Protein AF-A0A841GVH5-F1 (afdb_monomer_lite)

pLDDT: mean 88.21, std 13.38, range [45.78, 98.0]

Radius of gyration: 15.91 Å; chains: 1; bounding box: 39×21×38 Å

InterPro domains:
  IPR000160 GGDEF domain [PF00990] (7-68)
  IPR000160 GGDEF domain [PS50887] (36-72)
  IPR000160 GGDEF domain [TIGR00254] (3-68)
  IPR000160 GGDEF domain [cd01949] (8-67)
  IPR029787 Nucleotide cyclase [SSF55073] (11-67)
  IPR043128 Reverse transcriptase/Diguanylate cyclase domain [G3DSA:3.30.70.270] (1-71)
  IPR050469 Diguanylate cyclase Dgc-like, bacteria [PTHR45138] (2-66)

Sequence (72 aa):
MLSELSIRDPLTNLYNRREFNQKFPKDFSLSKRENMYLNFAIIDIDHFKKINDYYGHLVGDTYLKKFQKFSN

Foldseek 3Di:
DPCCPVAADPLARHGDPNNCVVVVVVVVVVCVVVVHDDDDDDDDDPPLVVCCVPVNVVRSSVVSNVVSVVVD

Organism: NCBI:txid90323

Secondary structure (DSSP, 8-state):
--SGGGTB-TTT-SBPHHHHHHHHHHHHHHHHHTT----------TTHHHHHHHH-HHHHHHHHHHHHHHT-

Structure (mmCIF, N/CA/C/O backbone):
data_AF-A0A841GVH5-F1
#
_entry.id   AF-A0A841GVH5-F1
#
loop_
_atom_site.group_PDB
_atom_site.id
_atom_site.type_symbol
_atom_site.label_atom_id
_atom_site.label_alt_id
_atom_site.label_comp_id
_atom_site.label_asym_id
_atom_site.label_entity_id
_atom_site.label_seq_id
_atom_site.pdbx_PDB_ins_code
_atom_site.Cartn_x
_atom_site.Cartn_y
_atom_site.Cartn_z
_atom_site.occupancy
_atom_site.B_iso_or_equiv
_atom_site.auth_seq_id
_atom_site.auth_comp_id
_atom_site.auth_asym_id
_atom_site.auth_atom_id
_atom_site.pdbx_PDB_model_num
ATOM 1 N N . MET A 1 1 ? 20.915 2.101 10.067 1.00 45.78 1 MET A N 1
ATOM 2 C CA . MET A 1 1 ? 19.706 1.981 10.912 1.00 45.78 1 MET A CA 1
ATOM 3 C C . MET A 1 1 ? 18.711 3.127 10.646 1.00 45.78 1 MET A C 1
ATOM 5 O O . MET A 1 1 ? 18.249 3.780 11.565 1.00 45.78 1 MET A O 1
ATOM 9 N N . LEU A 1 2 ? 18.386 3.365 9.366 1.00 50.12 2 LEU A N 1
ATOM 10 C CA . LEU A 1 2 ? 17.363 4.319 8.877 1.00 50.12 2 LEU A CA 1
ATOM 11 C C . LEU A 1 2 ? 16.657 3.783 7.607 1.00 50.12 2 LEU A C 1
ATOM 13 O O . LEU A 1 2 ? 15.819 4.452 7.016 1.00 50.12 2 LEU A O 1
ATOM 17 N N . SER A 1 3 ? 17.014 2.570 7.169 1.00 53.41 3 SER A N 1
ATOM 18 C CA . SER A 1 3 ? 16.583 1.966 5.905 1.00 53.41 3 SER A CA 1
ATOM 19 C C . SER A 1 3 ? 15.364 1.054 6.049 1.00 53.41 3 SER A C 1
ATOM 21 O O . SER A 1 3 ? 14.637 0.872 5.080 1.00 53.41 3 SER A O 1
ATOM 23 N N . GLU A 1 4 ? 15.088 0.505 7.234 1.00 48.31 4 GLU A N 1
ATOM 24 C CA . GLU A 1 4 ? 13.957 -0.420 7.418 1.00 48.31 4 GLU A CA 1
ATOM 25 C C . GLU A 1 4 ? 12.602 0.303 7.422 1.00 48.31 4 GLU A C 1
ATOM 27 O O . GLU A 1 4 ? 11.655 -0.180 6.806 1.00 48.31 4 GLU A O 1
ATOM 32 N N . LEU A 1 5 ? 12.542 1.534 7.952 1.00 52.47 5 LEU A N 1
ATOM 33 C CA . LEU A 1 5 ? 11.388 2.436 7.791 1.00 52.47 5 LEU A CA 1
ATOM 34 C C . LEU A 1 5 ? 11.205 2.936 6.342 1.00 52.47 5 LEU A C 1
ATOM 36 O O . LEU A 1 5 ? 10.206 3.580 6.034 1.00 52.47 5 LEU A O 1
ATOM 40 N N . SER A 1 6 ? 12.156 2.665 5.439 1.00 72.25 6 SER A N 1
ATOM 41 C CA . SER A 1 6 ? 12.109 3.158 4.057 1.00 72.25 6 SER A CA 1
ATOM 42 C C . SER A 1 6 ? 11.407 2.206 3.085 1.00 72.25 6 SER A C 1
ATOM 44 O O . SER A 1 6 ? 11.029 2.656 2.002 1.00 72.25 6 SER A O 1
ATOM 46 N N . ILE A 1 7 ? 11.236 0.923 3.424 1.00 88.56 7 ILE A N 1
ATOM 47 C CA . ILE A 1 7 ? 10.811 -0.113 2.460 1.00 88.56 7 ILE A CA 1
ATOM 48 C C . ILE A 1 7 ? 9.392 -0.622 2.732 1.00 88.56 7 ILE A C 1
ATOM 50 O O . ILE A 1 7 ? 8.646 -0.898 1.790 1.00 88.56 7 ILE A O 1
ATOM 54 N N . ARG A 1 8 ? 9.002 -0.748 4.004 1.00 91.00 8 ARG A N 1
ATOM 55 C CA . ARG A 1 8 ? 7.698 -1.299 4.395 1.00 91.00 8 ARG A CA 1
ATOM 56 C C . ARG A 1 8 ? 6.768 -0.231 4.961 1.00 91.00 8 ARG A C 1
ATOM 58 O O . ARG A 1 8 ? 7.217 0.765 5.520 1.00 91.00 8 ARG A O 1
ATOM 65 N N . ASP A 1 9 ? 5.472 -0.433 4.767 1.00 91.31 9 ASP A N 1
ATOM 66 C CA . ASP A 1 9 ? 4.406 0.338 5.397 1.00 91.31 9 ASP A CA 1
ATOM 67 C C . ASP A 1 9 ? 4.272 -0.084 6.875 1.00 91.31 9 ASP A C 1
ATOM 69 O O . ASP A 1 9 ? 4.166 -1.280 7.147 1.00 91.31 9 ASP A O 1
ATOM 73 N N . PRO A 1 10 ? 4.286 0.845 7.847 1.00 89.25 10 PRO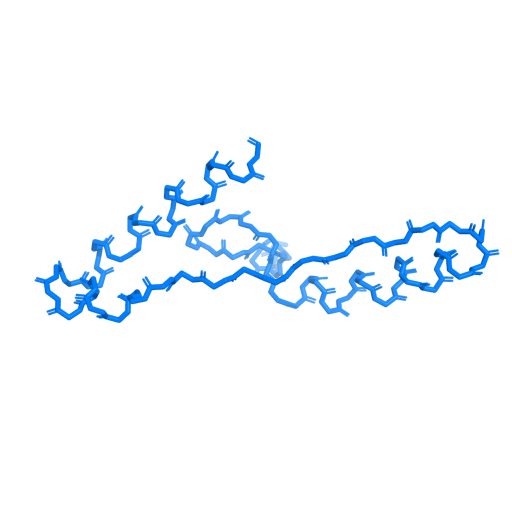 A N 1
ATOM 74 C CA . PRO A 1 10 ? 4.296 0.495 9.269 1.00 89.25 10 PRO A CA 1
ATOM 75 C C . PRO A 1 10 ? 2.970 -0.089 9.773 1.00 89.25 10 PRO A C 1
ATOM 77 O O . PRO A 1 10 ? 2.954 -0.763 10.803 1.00 89.25 10 PRO A O 1
ATOM 80 N N . LEU A 1 11 ? 1.856 0.160 9.077 1.00 91.31 11 LEU A N 1
ATOM 81 C CA . LEU A 1 11 ? 0.546 -0.330 9.493 1.00 91.31 11 LEU A CA 1
ATOM 82 C C . LEU A 1 11 ? 0.337 -1.791 9.082 1.00 91.31 11 LEU A C 1
ATOM 84 O O . LEU A 1 11 ? -0.145 -2.592 9.883 1.00 91.31 11 LEU A O 1
ATOM 88 N N . THR A 1 12 ? 0.699 -2.126 7.845 1.00 91.25 12 THR A N 1
ATOM 89 C CA . THR A 1 12 ? 0.421 -3.424 7.212 1.00 91.25 12 THR A CA 1
ATOM 90 C C . THR A 1 12 ? 1.658 -4.306 7.055 1.00 91.25 12 THR A C 1
ATOM 92 O O . THR A 1 12 ? 1.525 -5.498 6.813 1.00 91.25 12 THR A O 1
ATOM 95 N N . ASN A 1 13 ? 2.868 -3.756 7.189 1.00 88.62 13 ASN A N 1
ATOM 96 C CA . ASN A 1 13 ? 4.141 -4.420 6.891 1.00 88.62 13 ASN A CA 1
ATOM 97 C C . ASN A 1 13 ? 4.308 -4.844 5.411 1.00 88.62 13 ASN A C 1
ATOM 99 O O . ASN A 1 13 ? 5.256 -5.559 5.072 1.00 88.62 13 ASN A O 1
ATOM 103 N N . LEU A 1 14 ? 3.427 -4.399 4.504 1.00 90.25 14 LEU A N 1
ATOM 104 C CA . LEU A 1 14 ? 3.588 -4.565 3.054 1.00 90.25 14 LEU A CA 1
ATOM 105 C C . LEU A 1 14 ? 4.695 -3.653 2.516 1.00 90.25 14 LEU A C 1
ATOM 107 O O . LEU A 1 14 ? 5.108 -2.709 3.186 1.00 90.25 14 LEU A O 1
ATOM 111 N N . TYR A 1 15 ? 5.181 -3.910 1.298 1.00 91.88 15 TYR A N 1
ATOM 112 C CA . TYR A 1 15 ? 6.042 -2.941 0.621 1.00 91.88 15 TYR A CA 1
ATOM 113 C C . TYR A 1 15 ? 5.290 -1.629 0.427 1.00 91.88 15 TYR A C 1
ATOM 115 O O . TYR A 1 15 ? 4.155 -1.612 -0.049 1.00 91.88 15 TYR A O 1
ATOM 123 N N . ASN A 1 16 ? 5.924 -0.527 0.809 1.00 92.44 16 ASN A N 1
ATOM 124 C CA . ASN A 1 16 ? 5.312 0.779 0.657 1.00 92.44 16 ASN A CA 1
ATOM 125 C C . ASN A 1 16 ? 5.348 1.230 -0.814 1.00 92.44 16 ASN A C 1
ATOM 127 O O . ASN A 1 16 ? 6.034 0.666 -1.674 1.00 92.44 16 ASN A O 1
ATOM 131 N N . ARG A 1 17 ? 4.627 2.315 -1.105 1.00 91.88 17 ARG A N 1
ATOM 132 C CA . ARG A 1 17 ? 4.553 2.879 -2.458 1.00 91.88 17 ARG A CA 1
ATOM 133 C C . ARG A 1 17 ? 5.920 3.289 -3.018 1.00 91.88 17 ARG A C 1
ATOM 135 O O . ARG A 1 17 ? 6.133 3.209 -4.226 1.00 91.88 17 ARG A O 1
ATOM 142 N N . ARG A 1 18 ? 6.849 3.728 -2.161 1.00 91.81 18 ARG A N 1
ATOM 143 C CA . ARG A 1 18 ? 8.207 4.102 -2.579 1.00 91.81 18 ARG A CA 1
ATOM 144 C C . ARG A 1 18 ? 8.953 2.886 -3.119 1.00 91.81 18 ARG A C 1
ATOM 146 O O . ARG A 1 18 ? 9.550 2.988 -4.186 1.00 91.81 18 ARG A O 1
ATOM 153 N N . GLU A 1 19 ? 8.886 1.761 -2.420 1.00 93.06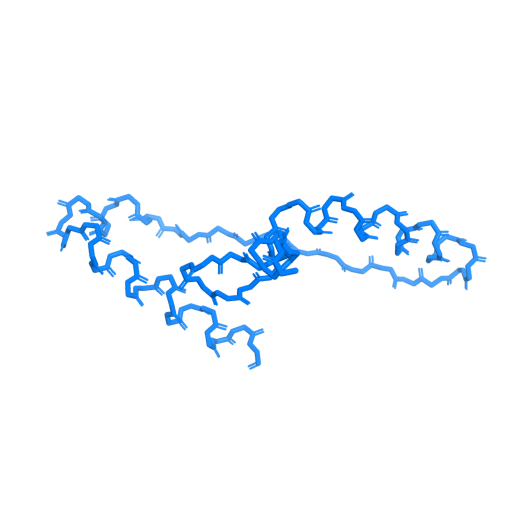 19 GLU A N 1
ATOM 154 C CA . GLU A 1 19 ? 9.514 0.515 -2.853 1.00 93.06 19 GLU A CA 1
ATOM 155 C C . GLU A 1 19 ? 8.902 0.004 -4.165 1.00 93.06 19 GLU A C 1
ATOM 157 O O . GLU A 1 19 ? 9.641 -0.341 -5.088 1.00 93.06 19 GLU A O 1
ATOM 162 N N . PHE A 1 20 ? 7.569 0.036 -4.302 1.00 93.06 20 PHE A N 1
ATOM 163 C CA . PHE A 1 20 ? 6.899 -0.312 -5.563 1.00 93.06 20 PHE A CA 1
ATOM 164 C C . PHE A 1 20 ? 7.424 0.529 -6.737 1.00 93.06 20 PHE A C 1
ATOM 166 O O . PHE A 1 20 ? 7.847 -0.021 -7.754 1.00 93.06 20 PHE A O 1
ATOM 173 N N . ASN A 1 21 ? 7.482 1.855 -6.570 1.00 93.06 21 ASN A N 1
ATOM 174 C CA . ASN A 1 21 ? 7.969 2.773 -7.603 1.00 93.06 21 ASN A CA 1
ATOM 175 C C . ASN A 1 21 ? 9.447 2.542 -7.969 1.00 93.06 21 ASN A C 1
ATOM 177 O O . ASN A 1 21 ? 9.868 2.910 -9.063 1.00 93.06 21 ASN A O 1
ATOM 181 N N . GLN A 1 22 ? 10.242 1.956 -7.071 1.00 92.38 22 GLN A N 1
ATOM 182 C CA . GLN A 1 22 ? 11.645 1.627 -7.330 1.00 92.38 22 GLN A CA 1
ATOM 183 C C . GLN A 1 22 ? 11.829 0.257 -7.998 1.00 92.38 22 GLN A C 1
ATOM 185 O O . GLN A 1 22 ? 12.755 0.101 -8.801 1.00 92.38 22 GLN A O 1
ATOM 190 N N . LYS A 1 23 ? 10.990 -0.731 -7.666 1.00 92.69 23 LYS A N 1
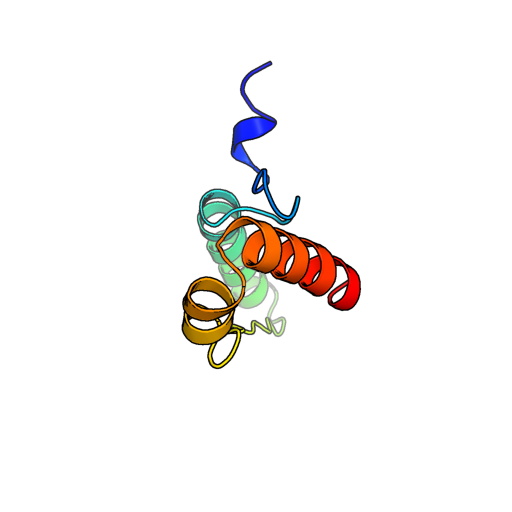ATOM 191 C CA . LYS A 1 23 ? 11.077 -2.103 -8.195 1.00 92.69 23 LYS A CA 1
ATOM 192 C C . LYS A 1 23 ? 10.363 -2.283 -9.527 1.00 92.69 23 LYS A C 1
ATOM 194 O O . LYS A 1 23 ? 10.977 -2.771 -10.471 1.00 92.69 23 LYS A O 1
ATOM 199 N N . PHE A 1 24 ? 9.120 -1.818 -9.640 1.00 95.44 24 PHE A N 1
ATOM 200 C CA . PHE A 1 24 ? 8.279 -2.092 -10.805 1.00 95.44 24 PHE A CA 1
ATOM 201 C C . PHE A 1 24 ? 8.914 -1.676 -12.148 1.00 95.44 24 PHE A C 1
ATOM 203 O O . PHE A 1 24 ? 8.888 -2.481 -13.077 1.00 95.44 24 PHE A O 1
ATOM 210 N N . PRO A 1 25 ? 9.570 -0.501 -12.290 1.00 96.00 25 PRO A N 1
ATOM 211 C CA . PRO A 1 25 ? 10.236 -0.146 -13.547 1.00 96.00 25 PRO A CA 1
ATOM 212 C C . PRO A 1 25 ? 11.377 -1.096 -13.934 1.00 96.00 25 PRO A C 1
ATOM 214 O O . PRO A 1 25 ? 11.619 -1.320 -15.123 1.00 96.00 25 PRO A O 1
ATOM 217 N N . LYS A 1 26 ? 12.080 -1.663 -12.942 1.00 95.94 26 LYS A N 1
ATOM 218 C CA . LYS A 1 26 ? 13.153 -2.641 -13.168 1.00 95.94 26 LYS A CA 1
ATOM 219 C C . LYS A 1 26 ? 12.564 -3.962 -13.649 1.00 95.94 26 LYS A C 1
ATOM 221 O O . LYS A 1 26 ? 13.020 -4.477 -14.666 1.00 95.94 26 LYS A O 1
ATOM 226 N N . ASP A 1 27 ? 11.522 -4.441 -12.975 1.00 95.44 27 ASP A N 1
ATOM 227 C CA . ASP A 1 27 ? 10.841 -5.693 -13.317 1.00 95.44 27 ASP A CA 1
ATOM 228 C C . ASP A 1 27 ? 10.173 -5.607 -14.698 1.00 95.44 27 ASP A C 1
ATOM 230 O O . ASP A 1 27 ? 10.280 -6.532 -15.498 1.00 95.44 27 ASP A O 1
ATOM 234 N N . PHE A 1 28 ? 9.573 -4.460 -15.033 1.00 97.00 28 PHE A N 1
ATOM 235 C CA . PHE A 1 28 ? 9.008 -4.189 -16.358 1.00 97.00 28 PHE A CA 1
ATOM 236 C C . PHE A 1 28 ? 10.073 -4.136 -17.462 1.00 97.00 28 PHE A C 1
ATOM 238 O O . PHE A 1 28 ? 9.887 -4.670 -18.555 1.00 97.00 28 PHE A O 1
ATOM 245 N N . SER A 1 29 ? 11.216 -3.501 -17.192 1.00 97.44 29 SER A N 1
ATOM 246 C CA . SER A 1 29 ? 12.321 -3.454 -18.159 1.00 97.44 29 SER A CA 1
ATOM 247 C C . SER A 1 29 ? 12.920 -4.842 -18.391 1.00 97.44 29 SER A C 1
ATOM 249 O O . SER A 1 29 ? 13.259 -5.193 -19.522 1.00 97.44 29 SER A O 1
ATOM 251 N N . LEU A 1 30 ? 13.029 -5.636 -17.323 1.00 97.06 30 LEU A N 1
ATOM 252 C CA . LEU A 1 30 ? 13.485 -7.019 -17.373 1.00 97.06 30 LEU A CA 1
ATOM 253 C C . LEU A 1 30 ? 12.513 -7.892 -18.170 1.0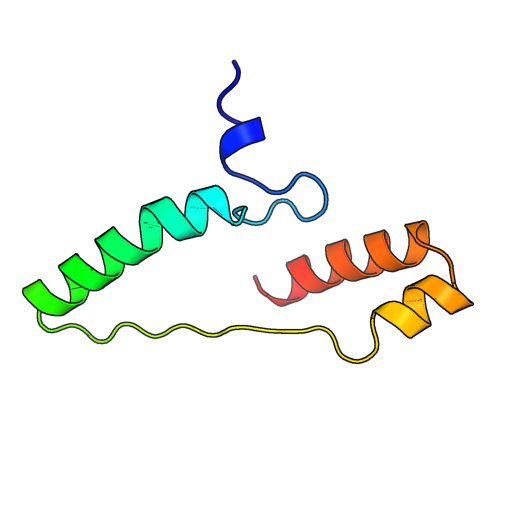0 97.06 30 LEU A C 1
ATOM 255 O O . LEU A 1 30 ? 12.950 -8.573 -19.092 1.00 97.06 30 LEU A O 1
ATOM 259 N N . SER A 1 31 ? 11.210 -7.833 -17.879 1.00 97.44 31 SER A N 1
ATOM 260 C CA . SER A 1 31 ? 10.214 -8.650 -18.578 1.00 97.44 31 SER A CA 1
ATOM 261 C C . SER A 1 31 ? 10.196 -8.365 -20.080 1.00 97.44 31 SER A C 1
ATOM 263 O O . SER A 1 31 ? 10.149 -9.297 -20.882 1.00 97.44 31 SER A O 1
ATOM 265 N N . LYS A 1 32 ? 10.351 -7.093 -20.474 1.00 96.81 32 LYS A N 1
ATOM 266 C CA . LYS A 1 32 ? 10.487 -6.697 -21.880 1.00 96.81 32 LYS A CA 1
ATOM 267 C C . LYS A 1 32 ? 11.745 -7.273 -22.536 1.00 96.81 32 LYS A C 1
ATOM 269 O O . LYS A 1 32 ? 11.686 -7.667 -23.697 1.00 96.81 32 LYS A O 1
ATOM 274 N N . ARG A 1 33 ? 12.877 -7.300 -21.825 1.00 97.88 33 ARG A N 1
ATOM 275 C CA . ARG A 1 33 ? 14.151 -7.811 -22.356 1.00 97.88 33 ARG A CA 1
ATOM 276 C C . ARG A 1 33 ? 14.153 -9.332 -22.495 1.00 97.88 33 ARG A C 1
ATOM 278 O O . ARG A 1 33 ? 14.635 -9.839 -23.499 1.00 97.88 33 ARG A O 1
ATOM 285 N N . GLU A 1 34 ? 13.601 -10.034 -21.512 1.00 98.00 34 GLU A N 1
ATOM 286 C CA . GLU A 1 34 ? 13.574 -11.503 -21.462 1.00 98.00 34 GLU A CA 1
ATOM 287 C C . GLU A 1 34 ? 12.328 -12.100 -22.147 1.00 98.00 34 GLU A C 1
ATOM 289 O O . GLU A 1 34 ? 12.111 -13.307 -22.102 1.00 98.00 34 GLU A O 1
ATOM 294 N N . ASN A 1 35 ? 11.491 -11.261 -22.771 1.00 96.38 35 ASN A N 1
ATOM 295 C CA . ASN A 1 35 ? 10.223 -11.639 -23.401 1.00 96.38 35 ASN A CA 1
ATOM 296 C C . ASN A 1 35 ? 9.293 -12.443 -22.466 1.00 96.38 35 ASN A C 1
ATOM 298 O O . ASN A 1 35 ? 8.675 -13.433 -22.860 1.00 96.38 35 ASN A O 1
ATOM 302 N N . MET A 1 36 ? 9.215 -12.014 -21.204 1.00 97.19 36 MET A N 1
ATOM 303 C CA . MET A 1 36 ? 8.382 -12.619 -20.167 1.00 97.19 36 MET A CA 1
ATOM 304 C C . MET A 1 36 ? 7.098 -11.820 -19.948 1.00 97.19 36 MET A C 1
ATOM 306 O O . MET A 1 36 ? 7.074 -10.593 -20.056 1.00 97.19 36 MET A O 1
ATOM 310 N N . TYR A 1 37 ? 6.032 -12.511 -19.547 1.00 95.50 37 TYR A N 1
ATOM 311 C CA . TYR A 1 37 ? 4.812 -11.855 -19.087 1.00 95.50 37 TYR A CA 1
ATOM 312 C C . TYR A 1 37 ? 5.005 -11.274 -17.683 1.00 95.50 37 TYR A C 1
ATOM 314 O O . TYR A 1 37 ? 5.440 -11.971 -16.766 1.00 95.50 37 TYR A O 1
ATOM 322 N N . LEU A 1 38 ? 4.633 -10.005 -17.510 1.00 95.81 38 LEU A N 1
ATOM 323 C CA . LEU A 1 38 ? 4.522 -9.353 -16.207 1.00 95.81 38 LEU A CA 1
ATOM 324 C C . LEU A 1 38 ? 3.051 -9.031 -15.944 1.00 95.81 38 LEU A C 1
ATOM 326 O O . LEU A 1 38 ? 2.436 -8.290 -16.708 1.00 95.81 38 LEU A O 1
ATOM 330 N N . ASN A 1 39 ? 2.509 -9.560 -14.850 1.00 93.88 39 ASN A N 1
ATOM 331 C CA . ASN A 1 39 ? 1.147 -9.280 -14.403 1.00 93.88 39 ASN A CA 1
ATOM 332 C C . ASN A 1 39 ? 1.184 -8.331 -13.202 1.00 93.88 39 ASN A C 1
ATOM 334 O O . ASN A 1 39 ? 2.034 -8.480 -12.324 1.00 93.88 39 ASN A O 1
ATOM 338 N N . PHE A 1 40 ? 0.250 -7.385 -13.138 1.00 92.50 40 PHE A N 1
ATOM 339 C CA . PHE A 1 40 ? 0.051 -6.542 -11.961 1.00 92.50 40 PHE A CA 1
ATOM 340 C C . PHE A 1 40 ? -1.442 -6.328 -11.713 1.00 92.50 40 PHE A C 1
ATOM 342 O O . PHE A 1 40 ? -2.245 -6.364 -12.644 1.00 92.50 40 PHE A O 1
ATOM 349 N N . ALA A 1 41 ? -1.799 -6.086 -10.454 1.00 92.56 41 ALA A N 1
ATOM 350 C CA . ALA A 1 41 ? -3.154 -5.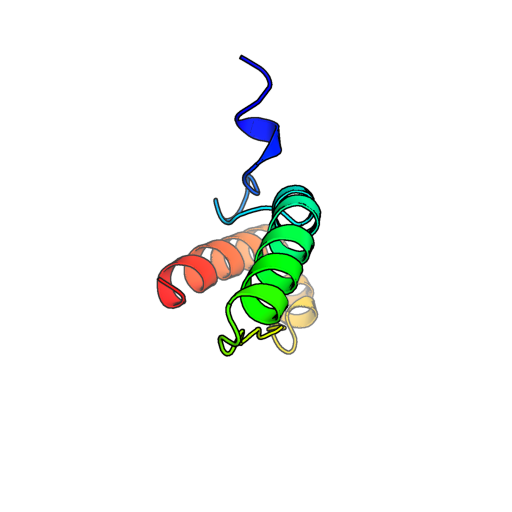750 -10.045 1.00 92.56 41 ALA A CA 1
ATOM 351 C C . ALA A 1 41 ? -3.123 -4.569 -9.073 1.00 92.56 41 ALA A C 1
ATOM 353 O O . ALA A 1 41 ? -2.190 -4.424 -8.281 1.00 92.56 41 ALA A O 1
ATOM 354 N N . ILE A 1 42 ? -4.158 -3.738 -9.139 1.00 91.75 42 ILE A N 1
ATOM 355 C CA . ILE A 1 42 ? -4.438 -2.698 -8.151 1.00 91.75 42 ILE A CA 1
ATOM 356 C C . ILE A 1 42 ? -5.732 -3.106 -7.463 1.00 91.75 42 ILE A C 1
ATOM 358 O O . ILE A 1 42 ? -6.701 -3.458 -8.132 1.00 91.75 42 ILE A O 1
ATOM 362 N N . ILE A 1 43 ? -5.720 -3.084 -6.135 1.00 90.56 43 ILE A N 1
ATOM 363 C CA . ILE A 1 43 ? -6.854 -3.486 -5.310 1.00 90.56 43 ILE A CA 1
ATOM 364 C C . ILE A 1 43 ? -7.256 -2.286 -4.461 1.00 90.56 43 ILE A C 1
ATOM 366 O O . ILE A 1 43 ? -6.391 -1.625 -3.885 1.00 90.56 43 ILE A O 1
ATOM 370 N N . ASP A 1 44 ? -8.556 -2.028 -4.390 1.00 90.12 44 ASP A N 1
ATOM 371 C CA . ASP A 1 44 ? -9.157 -1.027 -3.515 1.00 90.12 44 ASP A CA 1
ATOM 372 C C . ASP A 1 44 ? -10.133 -1.710 -2.548 1.00 90.12 44 ASP A C 1
ATOM 374 O O . ASP A 1 44 ? -10.716 -2.745 -2.877 1.00 90.12 44 ASP A O 1
ATOM 378 N N . ILE A 1 45 ? -10.276 -1.163 -1.338 1.00 90.38 45 ILE A N 1
ATOM 379 C CA . ILE A 1 45 ? -11.230 -1.680 -0.349 1.00 90.38 45 ILE A CA 1
ATOM 380 C C . ILE A 1 45 ? -12.519 -0.874 -0.470 1.00 90.38 45 ILE A C 1
ATOM 382 O O . ILE A 1 45 ? -12.607 0.267 -0.002 1.00 90.38 45 ILE A O 1
ATOM 386 N N . ASP A 1 46 ? -13.541 -1.508 -1.037 1.00 91.38 46 ASP A N 1
ATOM 387 C CA . ASP A 1 46 ? -14.850 -0.894 -1.211 1.00 91.38 46 ASP A CA 1
ATOM 388 C C . ASP A 1 46 ? -15.409 -0.362 0.113 1.00 91.38 46 ASP A C 1
ATOM 390 O O . ASP A 1 46 ? -15.393 -1.019 1.157 1.00 91.38 46 ASP A O 1
ATOM 394 N N . HIS A 1 47 ? -15.939 0.861 0.065 1.00 92.44 47 HIS A N 1
ATOM 395 C CA . HIS A 1 47 ? -16.586 1.520 1.202 1.00 92.44 47 HIS A CA 1
ATOM 396 C C . HIS A 1 47 ? -15.721 1.664 2.469 1.00 92.44 47 HIS A C 1
ATOM 398 O O . HIS A 1 47 ? -16.274 1.899 3.547 1.00 92.44 47 HIS A O 1
ATOM 404 N N . PHE A 1 48 ? -14.387 1.625 2.370 1.00 94.12 48 PHE A N 1
ATOM 405 C CA . PHE A 1 48 ? -13.500 1.742 3.535 1.00 94.12 48 PHE A CA 1
ATOM 406 C C . PHE A 1 48 ? -13.760 3.003 4.381 1.00 94.12 48 PHE A C 1
ATOM 408 O O . PHE A 1 48 ? -13.716 2.964 5.612 1.00 94.12 48 PHE A O 1
ATOM 415 N N . LYS A 1 49 ? -14.146 4.116 3.742 1.00 93.88 49 LYS A N 1
ATOM 416 C CA . LYS A 1 49 ? -14.557 5.335 4.450 1.00 93.88 49 LYS A CA 1
ATOM 417 C C . LYS A 1 49 ? -15.744 5.103 5.398 1.00 93.88 49 LYS A C 1
ATOM 419 O O . LYS A 1 49 ? -15.708 5.601 6.514 1.00 93.88 49 LYS A O 1
ATOM 424 N N . LYS A 1 50 ? -16.752 4.314 5.004 1.00 95.19 50 LYS A N 1
ATOM 425 C CA . LYS A 1 50 ? -17.909 4.008 5.868 1.00 95.19 50 LYS A CA 1
ATOM 426 C C . LYS A 1 50 ? -17.493 3.223 7.112 1.00 95.19 50 LYS A C 1
ATOM 428 O O . LYS A 1 50 ? -18.054 3.444 8.178 1.00 95.19 50 LYS A O 1
ATOM 433 N N . ILE A 1 51 ? -16.499 2.339 6.986 1.00 93.44 51 ILE A N 1
ATOM 434 C CA . ILE A 1 51 ? -15.937 1.601 8.126 1.00 93.44 51 ILE A CA 1
ATOM 435 C C . ILE A 1 51 ? -15.294 2.583 9.108 1.00 93.44 51 ILE A C 1
ATOM 437 O O . ILE A 1 51 ? -15.594 2.530 10.298 1.00 93.44 51 ILE A O 1
ATOM 441 N N . ASN A 1 52 ? -14.468 3.508 8.612 1.00 95.56 52 ASN A N 1
ATOM 442 C CA . ASN A 1 52 ? -13.853 4.539 9.450 1.00 95.56 52 ASN A CA 1
ATOM 443 C C . ASN A 1 52 ? -14.894 5.450 10.106 1.00 95.56 52 ASN A C 1
ATOM 445 O O . ASN A 1 52 ? -14.787 5.731 11.296 1.00 95.56 52 ASN A O 1
ATOM 449 N N . ASP A 1 53 ? -15.898 5.884 9.346 1.00 96.50 53 ASP A N 1
ATOM 450 C CA . ASP A 1 53 ? -16.914 6.817 9.828 1.00 96.50 53 ASP A CA 1
ATOM 451 C C . ASP A 1 53 ? -17.831 6.161 10.891 1.00 96.50 53 ASP A C 1
ATOM 453 O O . ASP A 1 53 ? -18.258 6.840 11.820 1.00 96.50 53 ASP A O 1
ATOM 457 N N . TYR A 1 54 ? -18.113 4.851 10.797 1.00 96.38 54 TYR A N 1
ATOM 458 C CA . TYR A 1 54 ? -19.001 4.140 11.735 1.00 96.38 54 TYR A CA 1
ATOM 459 C C . TYR A 1 54 ? -18.269 3.523 12.939 1.00 96.38 54 TYR A C 1
ATOM 461 O O . TYR A 1 54 ? -18.787 3.545 14.054 1.00 96.38 5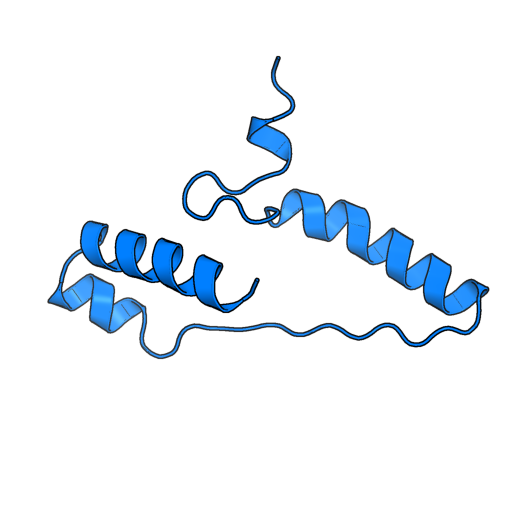4 TYR A O 1
ATOM 469 N N . TYR A 1 55 ? -17.076 2.958 12.732 1.00 95.06 55 TYR A N 1
ATOM 470 C CA . TYR A 1 55 ? -16.338 2.212 13.763 1.00 95.06 55 TYR A CA 1
ATOM 471 C C . TYR A 1 55 ? -15.081 2.933 14.274 1.00 95.06 55 TYR A C 1
ATOM 473 O O . TYR A 1 55 ? -14.443 2.468 15.219 1.00 95.06 55 TYR A O 1
ATOM 481 N N . GLY A 1 56 ? -14.716 4.064 13.669 1.00 95.38 56 GLY A N 1
ATOM 482 C CA . GLY A 1 56 ? -13.507 4.812 13.988 1.00 95.38 56 GLY A CA 1
ATOM 483 C C . GLY A 1 56 ? -12.245 4.264 13.312 1.00 95.38 56 GLY A C 1
ATOM 484 O O . GLY A 1 56 ? -12.154 3.103 12.907 1.00 95.38 56 GLY A O 1
ATOM 485 N N . HIS A 1 57 ? -11.225 5.120 13.223 1.00 94.94 57 HIS A N 1
ATOM 486 C CA . HIS A 1 57 ? -9.981 4.831 12.500 1.00 94.94 57 HIS A CA 1
ATOM 487 C C . HIS A 1 57 ? -9.204 3.620 13.036 1.00 94.94 57 HIS A C 1
ATOM 489 O O . HIS A 1 57 ? -8.655 2.859 12.249 1.00 94.94 57 HIS A O 1
ATOM 495 N N . LEU A 1 58 ? -9.212 3.371 14.352 1.00 95.44 58 LEU A N 1
ATOM 496 C CA . LEU A 1 58 ? -8.533 2.207 14.945 1.00 95.44 58 LEU A CA 1
ATOM 497 C C . LEU A 1 58 ? -9.101 0.868 14.437 1.00 95.44 58 LEU A C 1
ATOM 499 O O . LEU A 1 58 ? -8.376 -0.124 14.294 1.00 95.44 58 LEU A O 1
ATOM 503 N N . VAL A 1 59 ? -10.405 0.828 14.149 1.00 94.19 59 VAL A N 1
ATOM 504 C CA . VAL A 1 59 ? -11.049 -0.354 13.565 1.00 94.19 59 VAL A CA 1
ATOM 505 C C . VAL A 1 59 ? -10.693 -0.478 12.086 1.00 94.19 59 VAL A C 1
ATOM 507 O O . VAL A 1 59 ? -10.376 -1.582 11.640 1.00 94.19 59 VAL A O 1
ATOM 510 N N . GLY A 1 60 ? -10.647 0.637 11.352 1.00 94.75 60 GLY A N 1
ATOM 511 C CA . GLY A 1 60 ? -10.127 0.675 9.982 1.00 94.75 60 GLY A CA 1
ATOM 512 C C . GLY A 1 60 ? -8.702 0.126 9.879 1.00 94.75 60 GLY A C 1
ATOM 513 O O . GLY A 1 60 ? -8.439 -0.763 9.068 1.00 94.75 60 GLY A O 1
ATOM 514 N N . ASP A 1 61 ? -7.812 0.553 10.774 1.00 95.19 61 ASP A N 1
ATOM 515 C CA . ASP A 1 61 ? -6.432 0.062 10.881 1.00 95.19 61 ASP A CA 1
ATOM 516 C C . ASP A 1 61 ? -6.369 -1.451 11.126 1.00 95.19 61 ASP A C 1
ATOM 518 O O . ASP A 1 61 ? -5.549 -2.168 10.543 1.00 95.19 61 ASP A O 1
ATOM 522 N N . THR A 1 62 ? -7.260 -1.967 11.976 1.00 93.56 62 THR A N 1
ATOM 523 C CA . THR A 1 62 ? -7.375 -3.409 12.237 1.00 93.56 62 THR A CA 1
ATOM 524 C C . THR A 1 62 ? -7.836 -4.166 10.990 1.00 93.56 62 THR A C 1
ATOM 526 O O . THR A 1 62 ? -7.367 -5.278 10.733 1.00 93.56 62 THR A O 1
ATOM 529 N N . TYR A 1 63 ? -8.728 -3.571 10.198 1.00 91.69 63 TYR A N 1
ATOM 530 C CA . TYR A 1 63 ? -9.196 -4.137 8.935 1.00 91.69 63 TYR A CA 1
ATOM 531 C C . TYR A 1 63 ? -8.062 -4.213 7.905 1.00 91.69 63 TYR A C 1
ATOM 533 O O . TYR A 1 63 ? -7.836 -5.275 7.327 1.00 91.69 63 TYR A O 1
ATOM 541 N N . LEU A 1 64 ? -7.280 -3.137 7.760 1.00 92.19 64 LEU A N 1
ATOM 542 C CA . LEU A 1 64 ? -6.107 -3.086 6.877 1.00 92.19 64 LEU A CA 1
ATOM 543 C C . LEU A 1 64 ? -5.054 -4.141 7.253 1.00 92.19 64 LEU A C 1
ATOM 545 O O . LEU A 1 64 ? -4.553 -4.862 6.388 1.00 92.19 64 LEU A O 1
ATOM 549 N N . LYS A 1 65 ? -4.778 -4.311 8.553 1.00 91.31 65 LYS A N 1
ATOM 550 C CA . LYS A 1 65 ? -3.881 -5.367 9.062 1.00 91.31 65 LYS A CA 1
ATOM 551 C C . LYS A 1 65 ? -4.376 -6.780 8.754 1.00 91.31 65 LYS A C 1
ATOM 553 O O . LYS A 1 65 ? -3.571 -7.671 8.498 1.00 91.31 65 LYS A O 1
ATOM 558 N N . LYS A 1 66 ? -5.690 -7.015 8.804 1.00 87.88 66 LYS A N 1
ATOM 559 C CA . LYS A 1 66 ? -6.277 -8.322 8.462 1.00 87.88 66 LYS A CA 1
ATOM 560 C C . LYS A 1 66 ? -6.254 -8.578 6.961 1.00 87.88 66 LYS A C 1
ATOM 562 O O . LYS A 1 66 ? -5.924 -9.689 6.562 1.00 87.88 66 LYS A O 1
ATOM 567 N N . PHE A 1 67 ? -6.552 -7.562 6.156 1.00 85.94 67 PHE A N 1
ATOM 568 C CA . PHE A 1 67 ? -6.527 -7.656 4.699 1.00 85.94 67 PHE A CA 1
ATOM 569 C C . PHE A 1 67 ? -5.149 -8.094 4.187 1.00 85.94 67 PHE A C 1
ATOM 571 O O . PHE A 1 67 ? -5.057 -8.993 3.359 1.00 85.94 67 PHE A O 1
ATOM 578 N N . GLN A 1 68 ? -4.071 -7.562 4.774 1.00 83.00 68 GLN A N 1
ATOM 579 C CA . GLN A 1 68 ? -2.708 -7.994 4.457 1.00 83.00 68 GLN A CA 1
ATOM 580 C C . GLN A 1 68 ? -2.481 -9.505 4.636 1.00 83.00 68 GLN A C 1
ATOM 582 O O . GLN A 1 68 ? -1.781 -10.108 3.826 1.00 83.00 68 GLN A O 1
ATOM 587 N N . LYS A 1 69 ? -3.046 -10.128 5.677 1.00 70.75 69 LYS A N 1
ATOM 588 C CA . LYS A 1 69 ? -2.869 -11.569 5.924 1.00 70.75 69 LYS A CA 1
ATOM 589 C C . LYS A 1 69 ? -3.564 -12.450 4.889 1.00 70.75 69 LYS A C 1
ATOM 591 O O . LYS A 1 69 ? -3.170 -13.596 4.749 1.00 70.75 69 LYS A O 1
ATOM 596 N N . PHE A 1 70 ? -4.597 -11.945 4.219 1.00 64.25 70 PHE A N 1
ATOM 597 C CA . PHE A 1 70 ? -5.331 -12.695 3.201 1.00 64.25 70 PHE A CA 1
ATOM 598 C C . PHE A 1 70 ? -4.588 -12.740 1.857 1.00 64.25 70 PHE A C 1
ATOM 600 O O . PHE A 1 70 ? -4.771 -13.672 1.084 1.00 64.25 70 PHE A O 1
ATOM 607 N N . SER A 1 71 ? -3.743 -11.744 1.586 1.00 60.09 71 SER A N 1
ATOM 608 C CA . SER A 1 71 ? -3.016 -11.610 0.318 1.00 60.09 71 SER A CA 1
ATOM 609 C C . SER A 1 71 ? -1.660 -12.338 0.279 1.00 60.09 71 SER A C 1
ATOM 611 O O . SER A 1 71 ? -0.926 -12.153 -0.690 1.00 60.09 71 SER A O 1
ATOM 613 N N . ASN A 1 72 ? -1.315 -13.115 1.317 1.00 49.75 72 ASN A N 1
ATOM 614 C CA . ASN A 1 72 ? -0.074 -13.898 1.433 1.00 49.75 72 ASN A CA 1
ATOM 615 C C . ASN A 1 72 ? -0.349 -15.401 1.415 1.00 49.75 72 ASN A C 1
ATOM 617 O O . ASN A 1 72 ? -1.301 -15.823 2.108 1.00 49.75 72 ASN A O 1
#